Protein AF-A0A2N2DJ73-F1 (afdb_monomer_lite)

Structure (mmCIF, N/CA/C/O backbone):
data_AF-A0A2N2DJ73-F1
#
_entry.id   AF-A0A2N2DJ73-F1
#
loop_
_atom_site.group_PDB
_atom_site.id
_atom_site.type_symbol
_atom_site.label_atom_id
_atom_site.label_alt_id
_atom_site.label_comp_id
_atom_site.label_asym_id
_atom_site.label_entity_id
_atom_site.label_seq_id
_atom_site.pdbx_PDB_ins_code
_atom_site.Cartn_x
_atom_site.Cartn_y
_atom_site.Cartn_z
_atom_site.occupancy
_atom_site.B_iso_or_equiv
_atom_site.auth_seq_id
_atom_site.auth_comp_id
_atom_site.auth_asym_id
_atom_site.auth_atom_id
_atom_site.pdbx_PDB_model_num
ATOM 1 N N . MET A 1 1 ? 13.649 0.831 -39.112 1.00 83.62 1 MET A N 1
ATOM 2 C CA . MET A 1 1 ? 12.467 0.698 -38.233 1.00 83.62 1 MET A CA 1
ATOM 3 C C . MET A 1 1 ? 11.567 1.902 -38.424 1.00 83.62 1 MET A C 1
ATOM 5 O O . MET A 1 1 ? 12.069 2.970 -38.749 1.00 83.62 1 MET A O 1
ATOM 9 N N . ILE A 1 2 ? 10.258 1.737 -38.279 1.00 90.88 2 ILE A N 1
ATOM 10 C CA . ILE A 1 2 ? 9.292 2.820 -38.500 1.00 90.88 2 ILE A CA 1
ATOM 11 C C . ILE A 1 2 ? 8.951 3.444 -37.147 1.00 90.88 2 ILE A C 1
ATOM 13 O O . ILE A 1 2 ? 8.696 2.723 -36.184 1.00 90.88 2 ILE A O 1
ATOM 17 N N . CYS A 1 3 ? 8.985 4.774 -37.050 1.00 91.88 3 CYS A N 1
ATOM 18 C CA . CYS A 1 3 ? 8.615 5.460 -35.817 1.00 91.88 3 CYS A CA 1
ATOM 19 C C . CYS A 1 3 ? 7.119 5.248 -35.521 1.00 91.88 3 CYS A C 1
ATOM 21 O O . CYS A 1 3 ? 6.297 5.637 -36.351 1.00 91.88 3 CYS A O 1
ATOM 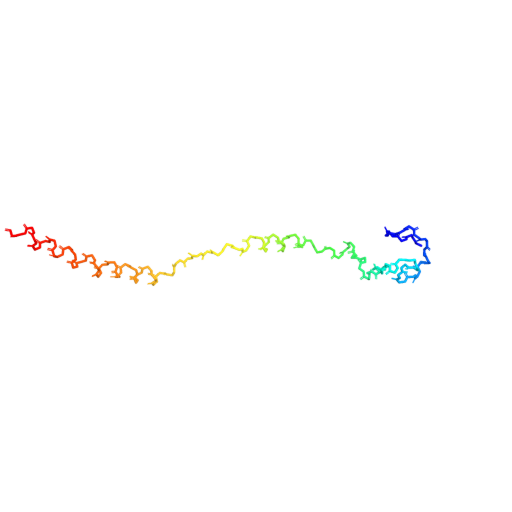23 N N . PRO A 1 4 ? 6.732 4.733 -34.339 1.00 87.56 4 PRO A N 1
ATOM 24 C CA . PRO A 1 4 ? 5.326 4.486 -34.012 1.00 87.56 4 PRO A CA 1
ATOM 25 C C . PRO A 1 4 ? 4.531 5.780 -33.802 1.00 87.56 4 PRO A C 1
ATOM 27 O O . PRO A 1 4 ? 3.308 5.765 -33.830 1.00 87.56 4 PRO A O 1
ATOM 30 N N . ARG A 1 5 ? 5.218 6.909 -33.584 1.00 90.75 5 ARG A N 1
ATOM 31 C CA . ARG A 1 5 ? 4.578 8.203 -33.330 1.00 90.75 5 ARG A CA 1
ATOM 32 C C . ARG A 1 5 ? 4.260 8.976 -34.608 1.00 90.75 5 ARG A C 1
ATOM 34 O O . ARG A 1 5 ? 3.271 9.691 -34.644 1.00 90.75 5 ARG A O 1
ATOM 41 N N . CYS A 1 6 ? 5.123 8.895 -35.622 1.00 94.31 6 CYS A N 1
ATOM 42 C CA . CYS A 1 6 ? 5.020 9.745 -36.816 1.00 94.31 6 CYS A CA 1
ATOM 43 C C . CYS A 1 6 ? 5.203 9.008 -38.150 1.00 94.31 6 CYS A C 1
ATOM 45 O O . CYS A 1 6 ? 5.232 9.655 -39.194 1.00 94.31 6 CYS A O 1
ATOM 47 N N . GLY A 1 7 ? 5.398 7.686 -38.136 1.00 93.31 7 GLY A N 1
ATOM 48 C CA . GLY A 1 7 ? 5.553 6.871 -39.344 1.00 93.31 7 GLY A CA 1
ATOM 49 C C . GLY A 1 7 ? 6.873 7.057 -40.100 1.00 93.31 7 GLY A C 1
ATOM 50 O O . GLY A 1 7 ? 7.084 6.419 -41.125 1.00 93.31 7 GLY A O 1
ATOM 51 N N . HIS A 1 8 ? 7.790 7.904 -39.623 1.00 95.75 8 HIS A N 1
ATOM 52 C CA . HIS A 1 8 ? 9.056 8.142 -40.318 1.00 95.75 8 HIS A CA 1
ATOM 53 C C . HIS A 1 8 ? 9.968 6.897 -40.282 1.00 95.75 8 HIS A C 1
ATOM 55 O O . HIS A 1 8 ? 10.136 6.303 -39.207 1.00 95.75 8 HIS A O 1
ATOM 61 N N . PRO A 1 9 ? 10.587 6.500 -41.409 1.00 94.69 9 PRO A N 1
ATOM 62 C CA . PRO A 1 9 ? 11.592 5.444 -41.425 1.00 94.69 9 PRO A CA 1
ATOM 63 C C . PRO A 1 9 ? 12.905 5.934 -40.799 1.00 94.69 9 PRO A C 1
ATOM 65 O O . PRO A 1 9 ? 13.451 6.956 -41.186 1.00 94.69 9 PRO A O 1
ATOM 68 N N . ASN A 1 10 ? 13.418 5.188 -39.822 1.00 93.06 10 ASN A N 1
ATOM 69 C CA . ASN A 1 10 ? 14.678 5.459 -39.124 1.00 93.06 10 ASN A CA 1
ATOM 70 C C . ASN A 1 10 ? 15.630 4.255 -39.257 1.00 93.06 10 ASN A C 1
ATOM 72 O O . ASN A 1 10 ? 15.154 3.114 -39.395 1.00 93.06 10 ASN A O 1
ATOM 76 N N . PRO A 1 11 ? 16.960 4.457 -39.190 1.00 89.31 11 PRO A N 1
ATOM 77 C CA . PRO A 1 11 ? 17.911 3.350 -39.184 1.00 89.31 11 PRO A CA 1
ATOM 78 C C . PRO A 1 11 ? 17.700 2.456 -37.953 1.00 89.31 11 PRO A C 1
ATOM 80 O O . PRO A 1 11 ? 17.165 2.888 -36.935 1.00 89.31 11 PRO A O 1
ATOM 83 N N . LYS A 1 12 ? 18.073 1.173 -38.054 1.00 83.00 12 LYS A N 1
ATOM 84 C CA . LYS A 1 12 ? 17.804 0.173 -36.998 1.00 83.00 12 LYS A CA 1
ATOM 85 C C . LYS A 1 12 ? 18.545 0.456 -35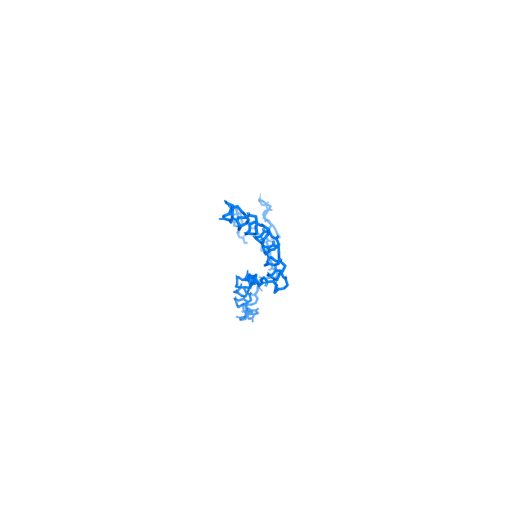.681 1.00 83.00 12 LYS A C 1
ATOM 87 O O . LYS A 1 12 ? 18.108 -0.029 -34.648 1.00 83.00 12 LYS A O 1
ATOM 92 N N . SER A 1 13 ? 19.631 1.225 -35.730 1.00 83.19 13 SER A N 1
ATOM 93 C CA . SER A 1 13 ? 20.453 1.630 -34.583 1.00 83.19 13 SER A CA 1
ATOM 94 C C . SER A 1 13 ? 20.102 3.011 -34.015 1.00 83.19 13 SER A C 1
ATOM 96 O O . SER A 1 13 ? 20.736 3.441 -33.056 1.00 83.19 13 SER A O 1
ATOM 98 N N . ALA A 1 14 ? 19.135 3.734 -34.595 1.00 84.62 14 ALA A N 1
ATOM 99 C CA . ALA A 1 14 ? 18.764 5.057 -34.095 1.00 84.62 14 ALA A CA 1
ATOM 100 C C . ALA A 1 14 ? 18.162 4.938 -32.694 1.00 84.62 14 ALA A C 1
ATOM 102 O O . ALA A 1 14 ? 17.146 4.270 -32.557 1.00 84.62 14 ALA A O 1
ATOM 103 N N . GLY A 1 15 ? 18.747 5.610 -31.694 1.00 87.50 15 GLY A N 1
ATOM 104 C CA . GLY A 1 15 ? 18.231 5.713 -30.317 1.00 87.50 15 GLY A CA 1
ATOM 105 C C . GLY A 1 15 ? 16.921 6.506 -30.199 1.00 87.50 15 GLY A C 1
ATOM 106 O O . GLY A 1 15 ? 16.162 6.349 -29.244 1.00 87.50 15 GLY A O 1
ATOM 107 N N . GLU A 1 16 ? 16.626 7.341 -31.192 1.00 92.88 16 GLU A N 1
ATOM 108 C CA . GLU A 1 16 ? 15.432 8.179 -31.260 1.00 92.88 16 GLU A CA 1
ATOM 109 C C . GLU A 1 16 ? 15.047 8.502 -32.705 1.00 92.88 16 GLU A C 1
ATOM 111 O O . GLU A 1 16 ? 15.811 8.263 -33.639 1.00 92.88 16 GLU A O 1
ATOM 116 N N . CYS A 1 17 ? 13.827 8.994 -32.914 1.00 94.38 17 CYS A N 1
ATOM 117 C CA . CYS A 1 17 ? 13.352 9.321 -34.249 1.00 94.38 17 CYS A CA 1
ATOM 118 C C . CYS A 1 17 ? 13.956 10.634 -34.762 1.00 94.38 17 CYS A C 1
ATOM 120 O O . CYS A 1 17 ? 13.694 11.684 -34.185 1.00 94.38 17 CYS A O 1
ATOM 122 N N . ASN A 1 18 ? 14.594 10.603 -35.932 1.00 94.38 18 ASN A N 1
ATOM 123 C CA . ASN A 1 18 ? 15.206 11.768 -36.586 1.00 94.38 18 ASN A CA 1
ATOM 124 C C . ASN A 1 18 ? 14.211 12.879 -36.972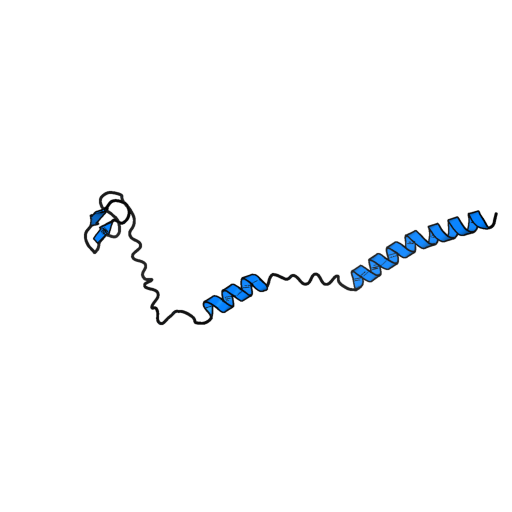 1.00 94.38 18 ASN A C 1
ATOM 126 O O . ASN A 1 18 ? 14.623 13.990 -37.283 1.00 94.38 18 ASN A O 1
ATOM 130 N N . LYS A 1 19 ? 12.903 12.579 -37.000 1.00 94.94 19 LYS A N 1
ATOM 131 C CA . LYS A 1 19 ? 11.855 13.533 -37.398 1.00 94.94 19 LYS A CA 1
ATOM 132 C C . LYS A 1 19 ? 11.131 14.168 -36.214 1.00 94.94 19 LYS A C 1
ATOM 134 O O . LYS A 1 19 ? 10.848 15.356 -36.237 1.00 94.94 19 LYS A O 1
ATOM 139 N N . CYS A 1 20 ? 10.748 13.369 -35.218 1.00 94.81 20 CYS A N 1
ATOM 140 C CA . CYS A 1 20 ? 9.915 13.831 -34.099 1.00 94.81 20 CYS A CA 1
ATOM 141 C C . CYS A 1 20 ? 10.588 13.684 -32.730 1.00 94.81 20 CYS A C 1
ATOM 143 O O . CYS A 1 20 ? 9.918 13.858 -31.711 1.00 94.81 20 CYS A O 1
ATOM 145 N N . PHE A 1 21 ? 11.870 13.300 -32.709 1.00 93.25 21 PHE A N 1
ATOM 146 C CA . PHE A 1 21 ? 12.693 13.115 -31.509 1.00 93.25 21 PHE A CA 1
ATOM 147 C C . PHE A 1 21 ? 12.075 12.160 -30.478 1.00 93.25 21 PHE A C 1
ATOM 149 O O . PHE A 1 21 ? 12.342 12.213 -29.279 1.00 93.25 21 PHE A O 1
ATOM 156 N N . TYR A 1 22 ? 11.204 11.257 -30.941 1.00 88.75 22 TYR A N 1
ATOM 157 C CA . TYR A 1 22 ? 10.644 10.211 -30.102 1.00 88.75 22 TYR A CA 1
ATOM 158 C C . TYR A 1 22 ? 11.746 9.220 -29.729 1.00 88.75 22 TYR A C 1
ATOM 160 O O . TYR A 1 22 ? 12.258 8.519 -30.601 1.00 88.75 22 TYR A O 1
ATOM 168 N N . LYS A 1 23 ? 12.090 9.152 -28.440 1.00 89.00 23 LYS A N 1
ATOM 169 C CA . LYS A 1 23 ? 13.100 8.226 -27.921 1.00 89.00 23 LYS A CA 1
ATOM 170 C C . LYS A 1 23 ? 12.611 6.791 -28.019 1.00 89.00 23 LYS A C 1
ATOM 172 O O . LYS A 1 23 ? 11.609 6.418 -27.404 1.00 89.00 23 LYS A O 1
ATOM 177 N N . PHE A 1 24 ? 13.341 5.978 -28.768 1.00 85.81 24 PHE A N 1
ATOM 178 C CA . PHE A 1 24 ? 13.076 4.558 -28.839 1.00 85.81 24 PHE A CA 1
ATOM 179 C C . PHE A 1 24 ? 13.607 3.925 -27.561 1.00 85.81 24 PHE A C 1
ATOM 181 O O . PHE A 1 24 ? 14.803 3.933 -27.277 1.00 85.81 24 PHE A O 1
ATOM 188 N N . ARG A 1 25 ? 12.703 3.384 -26.747 1.00 75.69 25 ARG A N 1
ATOM 189 C CA . ARG A 1 25 ? 13.105 2.564 -25.610 1.00 75.69 25 ARG A CA 1
ATOM 190 C C . ARG A 1 25 ? 13.545 1.211 -26.156 1.00 75.69 25 ARG A C 1
ATOM 192 O O . ARG A 1 25 ? 12.753 0.275 -26.193 1.00 75.69 25 ARG A O 1
ATOM 199 N N . PHE A 1 26 ? 14.810 1.104 -26.558 1.00 65.31 26 PHE A N 1
ATOM 200 C CA . PHE A 1 26 ? 15.495 -0.186 -26.618 1.00 65.31 26 PHE A CA 1
ATOM 201 C C . PHE A 1 26 ? 15.734 -0.622 -25.179 1.00 65.31 26 PHE A C 1
ATOM 203 O O . PHE A 1 26 ? 16.837 -0.541 -24.648 1.00 65.31 26 PHE A O 1
ATOM 210 N N . GLY A 1 27 ? 14.650 -0.982 -24.494 1.00 52.50 27 GLY A N 1
ATOM 211 C CA . GLY A 1 27 ? 14.777 -1.645 -23.218 1.00 52.50 27 GLY A CA 1
ATOM 212 C C . GLY A 1 27 ? 15.571 -2.918 -23.467 1.00 52.50 27 GLY A C 1
ATOM 213 O O . GLY A 1 27 ? 15.131 -3.779 -24.229 1.00 52.50 27 GLY A O 1
ATO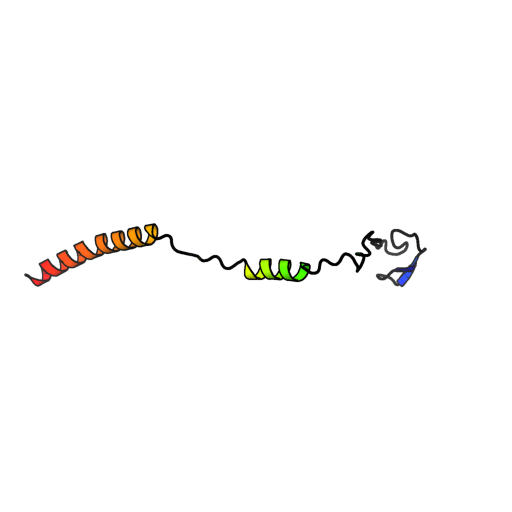M 214 N N . SER A 1 28 ? 16.714 -3.041 -22.799 1.00 51.22 28 SER A N 1
ATOM 215 C CA . SER A 1 28 ? 17.365 -4.296 -22.410 1.00 51.22 28 SER A CA 1
ATOM 216 C C . SER A 1 28 ? 16.433 -5.102 -21.491 1.00 51.22 28 SER A C 1
ATOM 218 O O . SER A 1 28 ? 16.718 -5.419 -20.343 1.00 51.22 28 SER A O 1
ATOM 220 N N . GLY A 1 29 ? 15.241 -5.348 -22.008 1.00 47.84 29 GLY A N 1
ATOM 221 C CA . GLY A 1 29 ? 14.050 -5.795 -21.323 1.00 47.84 29 GLY A CA 1
ATOM 222 C C . GLY A 1 29 ? 13.090 -6.366 -22.355 1.00 47.84 29 GLY A C 1
ATOM 223 O O . GLY A 1 29 ? 11.879 -6.212 -22.231 1.00 47.84 29 GLY A O 1
ATOM 224 N N . TYR A 1 30 ? 13.622 -7.087 -23.349 1.00 51.00 30 TYR A N 1
ATOM 225 C CA . TYR A 1 30 ? 13.014 -8.382 -23.621 1.00 51.00 30 TYR A CA 1
ATOM 226 C C . TYR A 1 30 ? 13.095 -9.120 -22.288 1.00 51.00 30 TYR A C 1
ATOM 228 O O . TYR A 1 30 ? 14.127 -9.686 -21.939 1.00 51.00 30 TYR A O 1
ATOM 236 N N . GLY A 1 31 ? 12.055 -8.959 -21.465 1.00 51.00 31 GLY A N 1
ATOM 237 C CA . GLY A 1 31 ? 11.841 -9.829 -20.332 1.00 51.00 31 GLY A CA 1
ATOM 238 C C . GLY A 1 31 ? 11.819 -11.212 -20.937 1.00 51.00 31 GLY A C 1
ATOM 239 O O . GLY A 1 31 ? 10.884 -11.544 -21.662 1.00 51.00 31 GLY A O 1
ATOM 240 N N . ASP A 1 32 ? 12.916 -11.931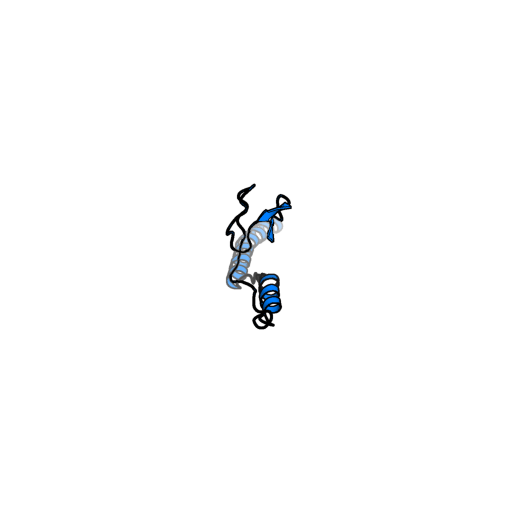 -20.746 1.00 51.28 32 ASP A N 1
ATOM 241 C CA . ASP A 1 32 ? 13.063 -13.304 -21.171 1.00 51.28 32 ASP A CA 1
ATOM 242 C C . ASP A 1 32 ? 11.782 -14.016 -20.715 1.00 51.28 32 ASP A C 1
ATOM 244 O O . ASP A 1 32 ? 11.488 -13.994 -19.512 1.00 51.28 32 ASP A O 1
ATOM 248 N N . PRO A 1 33 ? 10.931 -14.541 -21.615 1.00 53.47 33 PRO A N 1
ATOM 249 C CA . PRO A 1 33 ? 9.668 -15.149 -21.203 1.00 53.47 33 PRO A CA 1
ATOM 250 C C . PRO A 1 33 ? 9.903 -16.319 -20.233 1.00 53.47 33 PRO A C 1
ATOM 252 O O . PRO A 1 33 ? 9.018 -16.647 -19.446 1.00 53.47 33 PRO A O 1
ATOM 255 N N . ALA A 1 34 ? 11.120 -16.875 -20.224 1.00 56.03 34 ALA A N 1
ATOM 256 C CA . ALA A 1 34 ? 11.602 -17.872 -19.274 1.00 56.03 34 ALA A CA 1
ATOM 257 C C . ALA A 1 34 ? 11.815 -17.346 -17.837 1.00 56.03 34 ALA A C 1
ATOM 259 O O . ALA A 1 34 ? 11.876 -18.136 -16.899 1.00 56.03 34 ALA A O 1
ATOM 260 N N . LYS A 1 35 ? 11.905 -16.025 -17.633 1.00 55.91 35 LYS A N 1
ATOM 261 C CA . LYS A 1 35 ? 12.085 -15.375 -16.321 1.00 55.91 35 LYS A CA 1
ATOM 262 C C . LYS A 1 35 ? 10.787 -14.816 -15.738 1.00 55.91 35 LYS A C 1
ATOM 264 O O . LYS A 1 35 ? 10.828 -14.001 -14.816 1.00 55.91 35 LYS A O 1
ATOM 269 N N . ARG A 1 36 ? 9.634 -15.214 -16.279 1.00 60.53 36 ARG A N 1
ATOM 270 C CA . ARG A 1 36 ? 8.335 -14.858 -15.709 1.00 60.53 36 ARG A CA 1
ATOM 271 C C . ARG A 1 36 ? 8.166 -15.652 -14.414 1.00 60.53 36 ARG A C 1
ATOM 273 O O . ARG A 1 36 ? 8.003 -16.868 -14.443 1.00 60.53 36 ARG A O 1
ATOM 280 N N . ASP A 1 37 ? 8.262 -14.975 -13.277 1.00 69.81 37 ASP A N 1
ATOM 281 C CA . ASP A 1 37 ? 8.064 -15.582 -11.971 1.00 69.81 37 ASP A CA 1
ATOM 282 C C . ASP A 1 37 ? 6.622 -16.117 -11.872 1.00 69.81 37 ASP A C 1
ATOM 284 O O . ASP A 1 37 ? 5.669 -15.336 -11.952 1.00 69.81 37 ASP A O 1
ATOM 288 N N . PRO A 1 38 ? 6.417 -17.436 -11.670 1.00 72.12 38 PRO A N 1
ATOM 289 C CA . PRO A 1 38 ? 5.074 -18.028 -11.602 1.00 72.12 38 PRO A CA 1
ATOM 290 C C . PRO A 1 38 ? 4.202 -17.412 -10.499 1.00 72.12 38 PRO A C 1
ATOM 292 O O . PRO A 1 38 ? 2.977 -17.477 -10.535 1.00 72.12 38 PRO A O 1
ATOM 295 N N . TRP A 1 39 ? 4.850 -16.783 -9.517 1.00 70.69 39 TRP A N 1
ATOM 296 C CA . TRP A 1 39 ? 4.246 -16.236 -8.310 1.00 70.69 39 TRP A CA 1
ATOM 297 C C . TRP A 1 39 ? 3.998 -14.718 -8.363 1.00 70.69 39 TRP A C 1
ATOM 299 O O . TRP A 1 39 ? 3.571 -14.150 -7.352 1.00 70.69 39 TRP A O 1
ATOM 309 N N . ALA A 1 40 ? 4.214 -14.048 -9.506 1.00 73.62 40 ALA A N 1
ATOM 310 C CA . ALA A 1 40 ? 3.932 -12.613 -9.663 1.00 73.62 40 ALA A CA 1
ATOM 311 C C . ALA A 1 40 ? 2.473 -12.270 -9.341 1.00 73.62 40 ALA A C 1
ATOM 313 O O . ALA A 1 40 ? 2.178 -11.306 -8.628 1.00 73.62 40 ALA A O 1
ATOM 314 N N . PHE A 1 41 ? 1.549 -13.094 -9.846 1.00 75.81 41 PHE A N 1
ATOM 315 C CA . PHE A 1 41 ? 0.119 -12.940 -9.608 1.00 75.81 41 PHE A CA 1
ATOM 316 C C . PHE A 1 41 ? -0.209 -13.118 -8.125 1.00 75.81 41 PHE A C 1
ATOM 318 O O . PHE A 1 41 ? -0.855 -12.261 -7.529 1.00 75.81 41 PHE A O 1
ATOM 325 N N . SER A 1 42 ? 0.325 -14.162 -7.492 1.00 72.25 42 SER A N 1
ATOM 326 C CA . SER A 1 42 ? 0.098 -14.464 -6.075 1.00 72.25 42 SER A CA 1
ATOM 327 C C . SER A 1 42 ? 0.584 -13.339 -5.157 1.00 72.25 42 SER A C 1
ATOM 329 O O . SER A 1 42 ? -0.081 -13.004 -4.176 1.00 72.25 42 SER A O 1
ATOM 331 N N . ARG A 1 43 ? 1.716 -12.702 -5.493 1.00 71.50 43 ARG A N 1
ATOM 332 C CA . ARG A 1 43 ? 2.238 -11.536 -4.761 1.00 71.50 43 ARG A CA 1
ATOM 333 C C . ARG A 1 43 ? 1.327 -10.314 -4.923 1.00 71.50 43 ARG A C 1
ATOM 335 O O . ARG A 1 43 ? 1.088 -9.598 -3.955 1.00 71.50 43 ARG A O 1
ATOM 342 N N . ARG A 1 44 ? 0.765 -10.113 -6.121 1.00 69.50 44 ARG A N 1
ATOM 343 C CA . ARG A 1 44 ? -0.212 -9.049 -6.395 1.00 69.50 44 ARG A CA 1
ATOM 344 C C . ARG A 1 44 ? -1.523 -9.264 -5.640 1.00 69.50 44 ARG A C 1
ATOM 346 O O . ARG A 1 44 ? -2.018 -8.317 -5.042 1.00 69.50 44 ARG A O 1
ATOM 353 N N . ILE A 1 45 ? -2.042 -10.493 -5.614 1.00 73.06 45 ILE A N 1
ATOM 354 C CA . ILE A 1 45 ? -3.255 -10.841 -4.861 1.00 73.06 45 ILE A CA 1
ATOM 355 C C . ILE A 1 45 ? -3.049 -10.612 -3.363 1.00 73.06 45 ILE A C 1
ATOM 357 O O . ILE A 1 45 ? -3.889 -9.966 -2.748 1.00 73.06 45 ILE A O 1
ATOM 361 N N . ARG A 1 46 ? -1.909 -11.027 -2.791 1.00 73.31 46 ARG A N 1
ATOM 362 C CA . ARG A 1 46 ? -1.591 -10.792 -1.370 1.00 73.31 46 ARG A CA 1
ATOM 363 C C . ARG A 1 46 ? -1.606 -9.307 -0.992 1.00 73.31 46 ARG A C 1
ATOM 365 O O . ARG A 1 46 ? -2.059 -8.967 0.093 1.00 73.31 46 ARG A O 1
ATOM 372 N N . ASN A 1 47 ? -1.147 -8.425 -1.879 1.00 67.62 47 ASN A N 1
ATOM 373 C CA . ASN A 1 47 ? -1.185 -6.981 -1.633 1.00 67.62 47 ASN A CA 1
ATOM 374 C C . ASN A 1 47 ? -2.604 -6.394 -1.722 1.00 67.62 47 ASN A C 1
ATOM 376 O O . ASN A 1 47 ? -2.861 -5.359 -1.120 1.00 67.62 47 ASN A O 1
ATOM 380 N N . ILE A 1 48 ? -3.517 -7.043 -2.452 1.00 69.06 48 ILE A N 1
ATOM 381 C CA . ILE A 1 48 ? -4.927 -6.636 -2.547 1.00 69.06 48 ILE A CA 1
ATOM 382 C C . ILE A 1 48 ? -5.710 -7.134 -1.323 1.00 69.06 48 ILE A C 1
ATOM 384 O O . ILE A 1 48 ? -6.547 -6.409 -0.795 1.00 69.06 48 ILE A O 1
ATOM 388 N N . THR A 1 49 ? -5.428 -8.346 -0.839 1.00 63.09 49 THR A N 1
ATOM 389 C CA . THR A 1 49 ? -6.144 -8.953 0.298 1.00 63.09 49 THR A CA 1
ATOM 390 C C . THR A 1 49 ? -5.512 -8.685 1.665 1.00 63.09 49 THR A C 1
ATOM 392 O O . THR A 1 49 ? -6.190 -8.822 2.678 1.00 63.09 49 THR A O 1
ATOM 395 N N . GLY A 1 50 ? -4.250 -8.251 1.731 1.00 58.66 50 GLY A N 1
ATOM 396 C CA . GLY A 1 50 ? -3.538 -7.978 2.988 1.00 58.66 50 GLY A CA 1
ATOM 397 C C . GLY A 1 50 ? -3.972 -6.705 3.726 1.00 58.66 50 GLY A C 1
ATOM 398 O O . GLY A 1 50 ? -3.417 -6.393 4.774 1.00 58.66 50 GLY A O 1
ATOM 399 N N . GLY A 1 51 ? -4.943 -5.961 3.188 1.00 55.38 51 GLY A N 1
ATOM 400 C CA . GLY A 1 51 ? -5.442 -4.703 3.749 1.00 55.38 51 GLY A CA 1
ATOM 401 C C . GLY A 1 51 ? -6.593 -4.840 4.748 1.00 55.38 51 GLY A C 1
ATOM 402 O O . GLY A 1 51 ? -7.168 -3.823 5.129 1.00 55.38 51 GLY A O 1
ATOM 403 N N . SER A 1 52 ? -6.960 -6.051 5.176 1.00 58.00 52 SER A N 1
ATOM 404 C CA . SER A 1 52 ? -7.943 -6.209 6.252 1.00 58.00 52 SER A CA 1
ATOM 405 C C . SER A 1 52 ? -7.257 -5.937 7.587 1.00 58.00 52 SER A C 1
ATOM 407 O O . SER A 1 52 ? -6.790 -6.855 8.260 1.00 58.00 52 SER A O 1
ATOM 409 N N . GLN A 1 53 ? -7.145 -4.655 7.950 1.00 60.66 53 GLN A N 1
ATOM 410 C CA . GLN A 1 53 ? -6.868 -4.276 9.329 1.00 60.66 53 GLN A CA 1
ATOM 411 C C . GLN A 1 53 ? -8.003 -4.817 10.195 1.00 60.66 53 GLN A C 1
ATOM 413 O O . GLN A 1 53 ? -9.061 -4.201 10.323 1.00 60.66 53 GLN A O 1
ATOM 418 N N . ASP A 1 54 ? -7.758 -5.987 10.773 1.00 63.38 54 ASP A N 1
ATOM 419 C CA . ASP A 1 54 ? -8.484 -6.534 11.905 1.00 63.38 54 ASP A CA 1
ATOM 420 C C . ASP A 1 54 ? -8.361 -5.496 13.034 1.00 63.38 54 ASP A C 1
ATOM 422 O O . ASP A 1 54 ? -7.413 -5.507 13.822 1.00 63.38 54 ASP A O 1
ATOM 426 N N . LYS A 1 55 ? -9.280 -4.522 13.076 1.00 66.00 55 LYS A N 1
ATOM 427 C CA . LYS A 1 55 ? -9.390 -3.543 14.164 1.00 66.00 55 LYS A CA 1
ATOM 428 C C . LYS A 1 55 ? -9.919 -4.267 15.398 1.00 66.00 55 LYS A C 1
ATOM 430 O O . LYS A 1 55 ? -11.055 -4.068 15.820 1.00 66.00 55 LYS A O 1
ATOM 435 N N . ARG A 1 56 ? -9.102 -5.152 15.967 1.00 75.50 56 ARG A N 1
ATOM 436 C CA . ARG A 1 56 ? -9.364 -5.742 17.274 1.00 75.50 56 ARG A CA 1
ATOM 437 C C . ARG A 1 56 ? -9.199 -4.619 18.281 1.00 75.50 56 ARG A C 1
ATOM 439 O O . ARG A 1 56 ? -8.087 -4.154 18.521 1.00 75.50 56 ARG A O 1
ATOM 446 N N . ILE A 1 57 ? -10.321 -4.141 18.812 1.00 73.12 57 ILE A N 1
ATOM 447 C CA . ILE A 1 57 ? -10.310 -3.191 19.920 1.00 73.12 57 ILE A CA 1
ATOM 448 C C . ILE A 1 57 ? -9.546 -3.879 21.057 1.00 73.12 57 ILE A C 1
ATOM 450 O O . ILE A 1 57 ? -9.920 -4.991 21.445 1.00 73.12 57 ILE A O 1
ATOM 454 N N . PRO A 1 58 ? -8.455 -3.287 21.562 1.00 80.12 58 PRO A N 1
ATOM 455 C CA . PRO A 1 58 ? -7.701 -3.911 22.631 1.00 80.12 58 PRO A CA 1
ATOM 456 C C . PRO A 1 58 ? -8.601 -4.005 23.869 1.00 80.12 58 PRO A C 1
ATOM 458 O O . PRO A 1 58 ? -9.193 -3.012 24.285 1.00 80.12 58 PRO A O 1
ATOM 461 N N . LEU A 1 59 ? -8.676 -5.197 24.470 1.00 79.50 59 LEU A N 1
ATOM 462 C CA . LEU A 1 59 ? -9.390 -5.477 25.724 1.00 79.50 59 LEU A CA 1
ATOM 463 C C . LEU A 1 59 ? -9.300 -4.356 26.782 1.00 79.50 59 LEU A C 1
ATOM 465 O O . LEU A 1 59 ? -10.353 -3.991 27.305 1.00 79.50 59 LEU A O 1
ATOM 469 N N . PRO A 1 60 ? -8.132 -3.738 27.077 1.00 84.19 60 PRO A N 1
ATOM 470 C CA . PRO A 1 60 ? -8.066 -2.645 28.054 1.00 84.19 60 PRO A CA 1
ATOM 471 C C . PRO A 1 60 ? -8.954 -1.438 27.713 1.00 84.19 60 PRO A C 1
ATOM 473 O O . PRO A 1 60 ? -9.496 -0.816 28.621 1.00 84.19 60 PRO A O 1
ATOM 476 N N . VAL A 1 61 ? -9.168 -1.123 26.431 1.00 85.81 61 VAL A N 1
ATOM 477 C CA . VAL A 1 61 ? -10.038 -0.007 26.016 1.00 85.81 61 VAL A CA 1
ATOM 478 C C . VAL A 1 61 ? -11.503 -0.296 26.342 1.00 85.81 61 VAL A C 1
ATOM 480 O O . VAL A 1 61 ? -12.225 0.609 26.752 1.00 85.81 61 VAL A O 1
ATOM 483 N N . VAL A 1 62 ? -11.932 -1.556 26.231 1.00 88.00 62 VAL A N 1
ATOM 484 C CA . VAL A 1 62 ? -13.295 -1.968 26.598 1.00 88.00 62 VAL A CA 1
ATOM 485 C C . VAL A 1 62 ? -13.515 -1.813 28.103 1.00 88.00 62 VAL A C 1
ATOM 487 O O . VAL A 1 62 ? -14.522 -1.242 28.512 1.00 88.00 62 VAL A O 1
ATOM 490 N N . PHE A 1 63 ? -12.557 -2.246 28.929 1.00 92.06 63 PHE A N 1
ATOM 491 C CA . PHE A 1 63 ? -12.649 -2.095 30.386 1.00 92.06 63 PHE A CA 1
ATOM 492 C C . PHE A 1 63 ? -12.720 -0.628 30.817 1.00 92.06 63 PHE A C 1
ATOM 494 O O . PHE A 1 63 ? -13.554 -0.277 31.650 1.00 92.06 63 PHE A O 1
ATOM 501 N N . ILE A 1 64 ? -11.893 0.233 30.217 1.00 94.19 64 ILE A N 1
ATOM 502 C CA . ILE A 1 64 ? -11.912 1.674 30.491 1.00 94.19 64 ILE A CA 1
ATOM 503 C C . ILE A 1 64 ? -13.276 2.268 30.116 1.00 94.19 64 ILE A C 1
ATOM 505 O O . ILE A 1 64 ? -13.874 2.974 30.924 1.0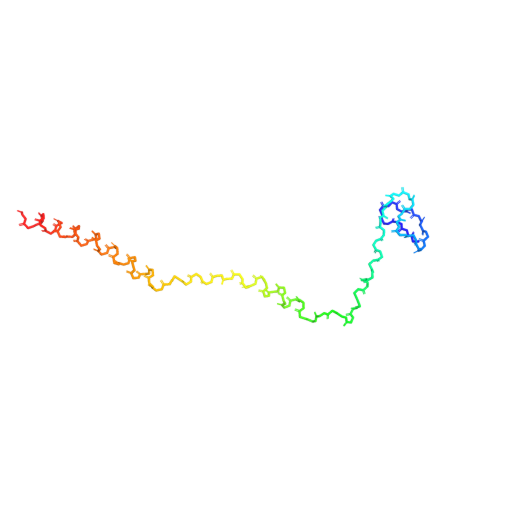0 94.19 64 ILE A O 1
ATOM 509 N N . ALA A 1 65 ? -13.803 1.947 28.931 1.00 92.19 65 ALA A N 1
ATOM 510 C CA . ALA A 1 65 ? -15.098 2.455 28.483 1.00 92.19 65 ALA A CA 1
ATOM 511 C C . ALA A 1 65 ? -16.248 2.042 29.419 1.00 92.19 65 ALA A C 1
ATOM 513 O O . ALA A 1 65 ? -17.071 2.879 29.787 1.00 92.19 65 ALA A O 1
ATOM 514 N N . VAL A 1 66 ? -16.280 0.778 29.854 1.00 95.19 66 VAL A N 1
ATOM 515 C CA . VAL A 1 66 ? -17.296 0.285 30.800 1.00 95.19 66 VAL A CA 1
ATOM 516 C C . VAL A 1 66 ? -17.182 0.991 32.152 1.00 95.19 66 VAL A C 1
ATOM 518 O O . VAL A 1 66 ? -18.197 1.427 32.691 1.00 95.19 66 VAL A O 1
ATOM 521 N N . ALA A 1 67 ? -15.968 1.168 32.681 1.00 95.06 67 ALA A N 1
ATOM 522 C CA . ALA A 1 67 ? -15.756 1.873 33.945 1.00 95.06 67 ALA A CA 1
ATOM 523 C C . ALA A 1 67 ? -16.240 3.334 33.884 1.00 95.06 67 ALA A C 1
ATOM 525 O O . ALA A 1 67 ? -16.902 3.801 34.811 1.00 95.06 67 ALA A O 1
ATOM 526 N N . PHE A 1 68 ? -15.973 4.034 32.776 1.00 95.38 68 PHE A N 1
ATOM 527 C CA . PHE A 1 68 ? -16.469 5.396 32.556 1.00 95.38 68 PHE A CA 1
ATOM 528 C C . PHE A 1 68 ? -17.999 5.463 32.505 1.00 95.38 68 PHE A C 1
ATOM 530 O O . PHE A 1 68 ? -18.587 6.356 33.110 1.00 95.38 68 PHE A O 1
ATOM 537 N N . ILE A 1 69 ? -18.651 4.516 31.823 1.00 95.38 69 ILE A N 1
ATOM 538 C CA . ILE A 1 69 ? -20.118 4.459 31.768 1.00 95.38 69 ILE A CA 1
ATOM 539 C C . ILE A 1 69 ? -20.692 4.235 33.171 1.00 95.38 69 ILE A C 1
ATOM 541 O O . ILE A 1 69 ? -21.606 4.950 33.574 1.00 95.38 69 ILE A O 1
ATOM 545 N N . LEU A 1 70 ? -20.135 3.297 33.942 1.00 94.94 70 LEU A N 1
ATOM 546 C CA . LEU A 1 70 ? -20.599 3.019 35.305 1.00 94.94 70 LEU A CA 1
ATOM 547 C C . LEU A 1 70 ? -20.443 4.234 36.230 1.00 94.94 70 LEU A C 1
ATOM 549 O O . LEU A 1 70 ? -21.372 4.552 36.966 1.00 94.94 70 LEU A O 1
ATOM 553 N N . MET A 1 71 ? -19.323 4.956 36.141 1.00 93.75 71 MET A N 1
ATOM 554 C CA . MET A 1 71 ? -19.085 6.185 36.914 1.00 93.75 71 MET A CA 1
ATOM 555 C C . MET A 1 71 ? -20.135 7.275 36.665 1.00 93.75 71 MET A C 1
ATOM 557 O O . MET A 1 71 ? -20.406 8.067 37.559 1.00 93.75 71 MET A O 1
ATOM 561 N N . ILE A 1 72 ? -20.723 7.323 35.467 1.00 93.88 72 ILE A N 1
ATOM 562 C CA . ILE A 1 72 ? -21.760 8.302 35.114 1.00 93.88 72 ILE A CA 1
ATOM 563 C C . ILE A 1 72 ? -23.149 7.782 35.495 1.00 93.88 72 ILE A C 1
ATOM 565 O O . ILE A 1 72 ? -23.969 8.524 36.024 1.00 93.88 72 ILE A O 1
ATOM 569 N N . VAL A 1 73 ? -23.426 6.505 35.236 1.00 95.00 73 VAL A N 1
ATOM 570 C CA . VAL A 1 73 ? -24.761 5.920 35.421 1.00 95.00 73 VAL A CA 1
ATOM 571 C C . VAL A 1 73 ? -25.108 5.735 36.900 1.00 95.00 73 VAL A C 1
ATOM 573 O O . VAL A 1 73 ? -26.248 5.978 37.283 1.00 95.00 73 VAL A O 1
ATOM 576 N N . ILE A 1 74 ? -24.147 5.343 37.741 1.00 91.94 74 ILE A N 1
ATOM 577 C CA . ILE A 1 74 ? -24.377 5.126 39.178 1.00 91.94 74 ILE A CA 1
ATOM 578 C C . ILE A 1 74 ? -24.931 6.378 39.885 1.00 91.94 74 ILE A C 1
ATOM 580 O O . ILE A 1 74 ? -25.986 6.242 40.505 1.00 91.94 74 ILE A O 1
ATOM 584 N N . PRO A 1 75 ? -24.313 7.577 39.789 1.00 90.50 75 PRO A N 1
ATOM 585 C CA . PRO A 1 75 ? -24.839 8.767 40.460 1.00 90.50 75 PRO A CA 1
ATOM 586 C C . PRO A 1 75 ? -26.233 9.161 39.949 1.00 90.50 75 PRO A C 1
ATOM 588 O O . PRO A 1 75 ? -27.114 9.479 40.739 1.00 90.50 75 PRO A O 1
ATOM 591 N N . LEU A 1 76 ? -26.475 9.030 38.640 1.00 90.00 76 LEU A N 1
ATOM 592 C CA . LEU A 1 76 ? -27.789 9.269 38.032 1.00 90.00 76 LEU A CA 1
ATOM 593 C C . LEU A 1 76 ? -28.880 8.359 38.611 1.00 90.00 76 LEU A C 1
ATOM 595 O O . LEU A 1 76 ? -29.996 8.812 38.859 1.00 90.00 76 LEU A O 1
ATOM 599 N N . ILE A 1 77 ? -28.567 7.078 38.829 1.00 89.81 77 ILE A N 1
ATOM 600 C CA . ILE A 1 77 ? -29.505 6.126 39.434 1.00 89.81 77 ILE A CA 1
ATOM 601 C C . ILE A 1 77 ? -29.731 6.457 40.909 1.00 89.81 77 ILE A C 1
ATOM 603 O O . ILE A 1 77 ? -30.874 6.414 41.359 1.00 89.81 77 ILE A O 1
ATOM 607 N N . THR A 1 78 ? -28.680 6.793 41.664 1.00 88.38 78 THR A N 1
ATOM 608 C CA . THR A 1 78 ? -28.832 7.142 43.084 1.00 88.38 78 THR A CA 1
ATOM 609 C C . THR A 1 78 ? -29.659 8.406 43.273 1.00 88.38 78 THR A C 1
ATOM 611 O O . THR A 1 78 ? -30.529 8.421 44.140 1.00 88.38 78 THR A O 1
ATOM 614 N N . ASP A 1 79 ? -29.461 9.421 42.430 1.00 88.56 79 ASP A N 1
ATOM 615 C CA . ASP A 1 79 ? -30.245 10.658 42.473 1.00 88.56 79 ASP A CA 1
ATOM 616 C C . ASP A 1 79 ? -31.720 10.394 42.133 1.00 88.56 79 ASP A C 1
ATOM 618 O O . ASP A 1 79 ? -32.616 10.870 42.829 1.00 88.56 79 ASP A O 1
ATOM 622 N N . LEU A 1 80 ? -31.994 9.569 41.114 1.00 86.81 80 LEU A N 1
ATOM 623 C CA . LEU A 1 80 ? -33.353 9.123 40.784 1.00 86.81 80 LEU A CA 1
ATOM 624 C C . LEU A 1 80 ? -34.014 8.369 41.942 1.00 86.81 80 LEU A C 1
ATOM 626 O O . LEU A 1 80 ? -35.182 8.607 42.238 1.00 86.81 80 LEU A O 1
ATOM 630 N N . TYR A 1 81 ? -33.281 7.473 42.599 1.00 89.31 81 TYR A N 1
ATOM 631 C CA . TYR A 1 81 ? -33.814 6.678 43.702 1.00 89.31 81 TYR A CA 1
ATOM 632 C C . TYR A 1 81 ? -34.216 7.560 44.893 1.00 89.31 81 TYR A C 1
ATOM 634 O O . TYR A 1 81 ? -35.283 7.370 45.468 1.00 89.31 81 TYR A O 1
ATOM 642 N N . GLN A 1 82 ? -33.411 8.577 45.213 1.00 82.31 82 GLN A N 1
ATOM 643 C CA . GLN A 1 82 ? -33.719 9.537 46.279 1.00 82.31 82 GLN A CA 1
ATOM 644 C C . GLN A 1 82 ? -34.970 10.380 45.987 1.00 82.31 82 GLN A C 1
ATOM 646 O O . GLN A 1 82 ? -35.697 10.728 46.912 1.00 82.31 82 GLN A O 1
ATOM 651 N N . ILE A 1 83 ? -35.239 10.694 44.717 1.00 87.25 83 ILE A N 1
ATOM 652 C CA . ILE A 1 83 ? -36.431 11.455 44.309 1.00 87.25 83 ILE A CA 1
ATOM 653 C C . ILE A 1 83 ? -37.708 10.610 44.423 1.00 87.25 83 ILE A C 1
ATOM 655 O O . ILE A 1 83 ? -38.767 11.153 44.707 1.00 87.25 83 ILE A O 1
ATOM 659 N N . PHE A 1 84 ? -37.625 9.296 44.200 1.00 79.06 84 PHE A N 1
ATOM 660 C CA . PHE A 1 84 ? -38.784 8.398 44.276 1.00 79.06 84 PHE A CA 1
ATOM 661 C C . PHE A 1 84 ? -39.169 7.984 45.706 1.00 79.06 84 PHE A C 1
ATOM 663 O O . PHE A 1 84 ? -40.299 7.547 45.908 1.00 79.06 84 PHE A O 1
ATOM 670 N N . GLU A 1 85 ? -38.257 8.084 46.679 1.00 77.06 85 GLU A N 1
ATOM 671 C CA . GLU A 1 85 ? -38.542 7.785 48.094 1.00 77.06 85 GLU A CA 1
ATOM 672 C C . GLU A 1 85 ? -39.059 8.994 48.907 1.00 77.06 85 GLU A C 1
ATOM 674 O O . GLU A 1 85 ? -39.349 8.836 50.095 1.00 77.06 85 GLU A O 1
ATOM 679 N N . GLN A 1 86 ? -39.201 10.178 48.293 1.00 58.91 86 GLN A N 1
ATOM 680 C CA . GLN A 1 86 ? -39.897 11.345 48.869 1.00 58.91 86 GLN A CA 1
ATOM 681 C C . GLN A 1 86 ? -41.354 11.425 48.409 1.00 58.91 86 GLN A C 1
ATOM 683 O O . GLN A 1 86 ? -42.192 11.829 49.248 1.00 58.91 86 GLN A O 1
#

Secondary structure (DSSP, 8-state):
-B-TTT--B--TT-SB-TTT--B----S----GGG--TTHHHHHHHHHHTT-------HHHHHHHHHHHHHHHHHHHHHHHHHHT-

pLDDT: mean 79.42, std 14.42, range [47.84, 95.75]

Foldseek 3Di:
DADPVPRDDDDPPDQADPPPRHGDPPPPPPVPPVNPDPCPVVVVVCVVPVPPPPPPPPPVVVVVVVVVVCVVVVVVVVVVVVVVVD

Radius of gyration: 35.33 Å; chains: 1; bounding box: 60×32×90 Å

Sequence (86 aa):
MICPRCGHPNPKSAGECNKCFYKFRFGSGYGDPAKRDPWAFSRRIRNITGGSQDKRIPLPVVFIAVAFILMIVIPLITDLYQIFEQ